Protein AF-A0AAD6K5N3-F1 (afdb_monomer_lite)

Sequence (179 aa):
MANSNFLLRSISDHSATITMLTKAEIKPRPPFKFLNLWAEKEDFLPMVHATWMEEADGPILQLTTKLRRIKKKLKEFHLLHSSHITRRVEEARKEWGKCQIDLDANPTNAGLGMQERKLAHQYNQLLSDEESYFRQKSRIQWYHHHSAPPARQNGSRLFSKPPKQAPQQQQAKSTPLSS

pLDDT: mean 77.97, std 18.22, range [34.44, 96.31]

Foldseek 3Di:
DKDKDWADDDPDPDTDIDIDDPDPPPPPDDPDDDAPLLVVDPVNVVVLVVLLPDDDPDPVCSVVVSVVSSSVVVVVVCVPPPPPLVVVLVVLVVVLVVLVVVCVVPVPDPVSVVVNVVSVVVSVVSVVSVCSRVCVVVVDDDPPPDDDDDDDPDDDPDDDDPDDDDDDDDDDDDDDDDD

Structure (mmCIF, N/CA/C/O backbone):
data_AF-A0AAD6K5N3-F1
#
_entry.id   AF-A0AAD6K5N3-F1
#
loop_
_atom_site.group_PDB
_atom_site.id
_atom_site.type_symbol
_atom_site.label_atom_id
_atom_site.label_alt_id
_atom_site.label_comp_id
_atom_site.label_asym_id
_atom_site.label_entity_id
_atom_site.label_seq_id
_atom_site.pdbx_PDB_ins_code
_atom_site.Cartn_x
_atom_site.Cartn_y
_atom_site.Cartn_z
_atom_site.occupancy
_atom_site.B_iso_or_equiv
_atom_site.auth_seq_id
_atom_site.auth_comp_id
_atom_site.auth_asym_id
_atom_site.auth_atom_id
_atom_site.pdbx_PDB_model_num
ATOM 1 N N . MET A 1 1 ? 13.256 -4.875 32.174 1.00 56.97 1 MET A N 1
ATOM 2 C CA . MET A 1 1 ? 13.502 -5.718 33.368 1.00 56.97 1 MET A CA 1
ATOM 3 C C . MET A 1 1 ? 14.024 -4.810 34.477 1.00 56.97 1 MET A C 1
ATOM 5 O O . MET A 1 1 ? 14.672 -3.817 34.166 1.00 56.97 1 MET A O 1
ATOM 9 N N . ALA A 1 2 ? 13.708 -5.063 35.744 1.00 68.62 2 ALA A N 1
ATOM 10 C CA . ALA A 1 2 ? 14.230 -4.246 36.842 1.00 68.62 2 ALA A CA 1
ATOM 11 C C . ALA A 1 2 ? 15.436 -4.958 37.463 1.00 68.62 2 ALA A C 1
ATOM 13 O O . ALA A 1 2 ? 15.335 -6.128 37.821 1.00 68.62 2 ALA A O 1
ATOM 14 N N . ASN A 1 3 ? 16.568 -4.264 37.540 1.00 76.88 3 ASN A N 1
ATOM 15 C CA . ASN A 1 3 ? 17.745 -4.690 38.291 1.00 76.88 3 ASN A CA 1
ATOM 16 C C . ASN A 1 3 ? 17.879 -3.739 39.483 1.00 76.88 3 ASN A C 1
ATOM 18 O O . ASN A 1 3 ? 17.746 -2.525 39.313 1.00 76.88 3 ASN A O 1
ATOM 22 N N . SER A 1 4 ? 18.155 -4.285 40.662 1.00 79.19 4 SER A N 1
ATOM 23 C CA . SER A 1 4 ? 18.457 -3.495 41.851 1.00 79.19 4 SER A CA 1
ATOM 24 C C . SER A 1 4 ? 19.823 -3.901 42.382 1.00 79.19 4 SER A C 1
ATOM 26 O O . SER A 1 4 ? 20.053 -5.079 42.650 1.00 79.19 4 SER A O 1
ATOM 28 N N . ASN A 1 5 ? 20.711 -2.921 42.541 1.00 80.75 5 ASN A N 1
ATOM 29 C CA . ASN A 1 5 ? 22.026 -3.109 43.143 1.00 80.75 5 ASN A CA 1
ATOM 30 C C . ASN A 1 5 ? 22.075 -2.367 44.480 1.00 80.75 5 ASN A C 1
ATOM 32 O O . ASN A 1 5 ? 21.709 -1.191 44.571 1.00 80.75 5 ASN A O 1
ATOM 36 N N . PHE A 1 6 ? 22.545 -3.059 45.511 1.00 83.88 6 PHE A N 1
ATOM 37 C CA . PHE A 1 6 ? 22.749 -2.497 46.840 1.00 83.88 6 PHE A CA 1
ATOM 38 C C . PHE A 1 6 ? 24.183 -1.985 46.943 1.00 83.88 6 PHE A C 1
ATOM 40 O O . PHE A 1 6 ? 25.130 -2.716 46.648 1.00 83.88 6 PHE A O 1
ATOM 47 N N . LEU A 1 7 ? 24.343 -0.721 47.326 1.00 80.56 7 LEU A N 1
ATOM 48 C CA . LEU A 1 7 ? 25.658 -0.117 47.510 1.00 80.56 7 LEU A CA 1
ATOM 49 C C . LEU A 1 7 ? 26.259 -0.529 48.857 1.00 80.56 7 LEU A C 1
ATOM 51 O O . LEU A 1 7 ? 25.535 -0.844 49.806 1.00 80.56 7 LEU A O 1
ATOM 55 N N . LEU A 1 8 ? 27.592 -0.503 48.949 1.00 76.06 8 LEU A N 1
ATOM 56 C CA . LEU A 1 8 ? 28.289 -0.760 50.207 1.00 76.06 8 LEU A CA 1
ATOM 57 C C . LEU A 1 8 ? 27.845 0.254 51.270 1.00 76.06 8 LEU A C 1
ATOM 59 O O . LEU A 1 8 ? 27.736 1.452 51.004 1.00 76.06 8 LEU A O 1
ATOM 63 N N . ARG A 1 9 ? 27.597 -0.245 52.484 1.00 67.88 9 ARG A N 1
ATOM 64 C CA . ARG A 1 9 ? 27.298 0.598 53.644 1.00 67.88 9 ARG A CA 1
ATOM 65 C C . ARG A 1 9 ? 28.489 1.498 53.960 1.00 67.88 9 ARG A C 1
ATOM 67 O O . ARG A 1 9 ? 29.634 1.056 53.935 1.00 67.88 9 ARG A O 1
ATOM 74 N N . SER A 1 10 ? 28.183 2.751 54.268 1.00 69.12 10 SER A N 1
ATOM 75 C CA . SER A 1 10 ? 29.126 3.724 54.818 1.00 69.12 10 SER A CA 1
ATOM 76 C C . SER A 1 10 ? 28.693 4.047 56.257 1.00 69.12 10 SER A C 1
ATOM 78 O O . SER A 1 10 ? 28.175 3.175 56.942 1.00 69.12 10 SER A O 1
ATOM 80 N N . ILE A 1 11 ? 28.849 5.283 56.720 1.00 71.00 11 ILE A N 1
ATOM 81 C CA . ILE A 1 11 ? 28.522 5.774 58.076 1.00 71.00 11 ILE A CA 1
ATOM 82 C C . ILE A 1 11 ? 27.038 5.681 58.507 1.00 71.00 11 ILE A C 1
ATOM 84 O O . ILE A 1 11 ? 26.681 6.174 59.571 1.00 71.00 11 ILE A O 1
ATOM 88 N N . SER A 1 12 ? 26.161 5.084 57.699 1.00 71.56 12 SER A N 1
ATOM 89 C CA . SER A 1 12 ? 24.747 4.865 58.015 1.00 71.56 12 SER A CA 1
ATOM 90 C C . SER A 1 12 ? 24.437 3.372 57.966 1.00 71.56 12 SER A C 1
ATOM 92 O O . SER A 1 12 ? 24.859 2.677 57.039 1.00 71.56 12 SER A O 1
ATOM 94 N N . ASP A 1 13 ? 23.636 2.890 58.917 1.00 71.12 13 ASP A N 1
ATOM 95 C CA . ASP A 1 13 ? 23.225 1.481 59.014 1.00 71.12 13 ASP A CA 1
ATOM 96 C C . ASP A 1 13 ? 22.313 1.018 57.857 1.00 71.12 13 ASP A C 1
ATOM 98 O O . ASP A 1 13 ? 21.974 -0.166 57.737 1.00 71.12 13 ASP A O 1
ATOM 102 N N . HIS A 1 14 ? 21.962 1.924 56.939 1.00 76.06 14 HIS A N 1
ATOM 103 C CA . HIS A 1 14 ? 21.156 1.645 55.757 1.00 76.06 14 HIS A CA 1
ATOM 104 C C . HIS A 1 14 ? 22.003 1.654 54.470 1.00 76.06 14 HIS A C 1
ATOM 106 O O . HIS A 1 14 ? 22.652 2.642 54.133 1.00 76.06 14 HIS A O 1
ATOM 112 N N . SER A 1 15 ? 21.978 0.552 53.707 1.00 74.50 15 SER A N 1
ATOM 113 C CA . SER A 1 15 ? 22.566 0.486 52.360 1.00 74.50 15 SER A CA 1
ATOM 114 C C . SER A 1 15 ? 21.640 1.154 51.343 1.00 74.50 15 SER A C 1
ATOM 116 O O . SER A 1 15 ? 20.510 0.697 51.139 1.00 74.50 15 SER A O 1
ATOM 118 N N . ALA A 1 16 ? 22.116 2.196 50.663 1.00 78.62 16 ALA A N 1
ATOM 119 C CA . ALA A 1 16 ? 21.385 2.793 49.551 1.00 78.62 16 ALA A CA 1
ATOM 120 C C . ALA A 1 16 ? 21.182 1.761 48.426 1.00 78.62 16 ALA A C 1
ATOM 122 O O . ALA A 1 16 ? 22.100 1.017 48.072 1.00 78.62 16 ALA A O 1
ATOM 123 N N . THR A 1 17 ? 19.975 1.717 47.860 1.00 84.00 17 THR A N 1
ATOM 124 C CA . THR A 1 17 ? 19.627 0.797 46.768 1.00 84.00 17 THR A CA 1
ATOM 125 C C . THR A 1 17 ? 19.410 1.589 45.490 1.00 84.00 17 THR A C 1
ATOM 127 O O . THR A 1 17 ? 18.539 2.458 45.445 1.00 84.00 17 THR A O 1
ATOM 130 N N . ILE A 1 18 ? 20.165 1.274 44.439 1.00 82.50 18 ILE A N 1
ATOM 131 C CA . ILE A 1 18 ? 19.946 1.844 43.109 1.00 82.50 18 ILE A CA 1
ATOM 132 C C . ILE A 1 18 ? 19.136 0.840 42.302 1.00 82.50 18 ILE A C 1
ATOM 134 O O . ILE A 1 18 ? 19.588 -0.274 42.043 1.00 82.50 18 ILE A O 1
ATOM 138 N N . THR A 1 19 ? 17.939 1.249 41.889 1.00 79.56 19 THR A N 1
ATOM 139 C CA . THR A 1 19 ? 17.084 0.440 41.017 1.00 79.56 19 THR A CA 1
ATOM 140 C C . THR A 1 19 ? 17.137 0.986 39.598 1.00 79.56 19 THR A C 1
ATOM 142 O O . THR A 1 19 ? 16.670 2.090 39.325 1.00 79.56 19 THR A O 1
ATOM 145 N N . MET A 1 20 ? 17.700 0.195 38.687 1.00 76.62 20 MET A N 1
ATOM 146 C CA . MET A 1 20 ? 17.765 0.488 37.261 1.00 76.62 20 MET A CA 1
ATOM 147 C C . MET A 1 20 ? 16.545 -0.119 36.573 1.00 76.62 20 MET A C 1
ATOM 149 O O . MET A 1 20 ? 16.433 -1.336 36.383 1.00 76.62 20 MET A O 1
ATOM 153 N N . LEU A 1 21 ? 15.613 0.747 36.184 1.00 77.12 21 LEU A N 1
ATOM 154 C CA . LEU A 1 21 ? 14.425 0.348 35.446 1.00 77.12 21 LEU A CA 1
ATOM 155 C C . LEU A 1 21 ? 14.716 0.396 33.943 1.00 77.12 21 LEU A C 1
ATOM 157 O O . LEU A 1 21 ? 14.560 1.434 33.301 1.00 77.12 21 LEU A O 1
ATOM 161 N N . THR A 1 22 ? 15.098 -0.740 33.351 1.00 72.94 22 THR A N 1
ATOM 162 C CA . THR A 1 22 ? 15.097 -0.845 31.884 1.00 72.94 22 THR A CA 1
ATOM 163 C C . THR A 1 22 ? 13.651 -0.978 31.421 1.00 72.94 22 THR A C 1
ATOM 165 O O . THR A 1 22 ? 13.032 -2.051 31.489 1.00 72.94 22 THR A O 1
ATOM 168 N N . LYS A 1 23 ? 13.074 0.145 30.985 1.00 69.50 23 LYS A N 1
ATOM 169 C CA . LYS A 1 23 ? 11.805 0.143 30.264 1.00 69.50 23 LYS A CA 1
ATOM 170 C C . LYS A 1 23 ? 12.074 -0.555 28.938 1.00 69.50 23 LYS A C 1
ATOM 172 O O . LYS A 1 23 ? 12.742 -0.001 28.075 1.00 69.50 23 LYS A O 1
ATOM 177 N N . ALA A 1 24 ? 11.579 -1.782 28.784 1.00 68.06 24 ALA A N 1
ATOM 178 C CA . ALA A 1 24 ? 11.465 -2.348 27.452 1.00 68.06 24 ALA A CA 1
ATOM 179 C C . ALA A 1 24 ? 10.648 -1.339 26.639 1.00 68.06 24 ALA A C 1
ATOM 181 O O . ALA A 1 24 ? 9.522 -1.013 27.028 1.00 68.06 24 ALA A O 1
ATOM 182 N N . GLU A 1 25 ? 11.224 -0.788 25.572 1.00 67.12 25 GLU A N 1
ATOM 183 C CA . GLU A 1 25 ? 10.490 0.043 24.625 1.00 67.12 25 GLU A CA 1
ATOM 184 C C . GLU A 1 25 ? 9.494 -0.847 23.881 1.00 67.12 25 GLU A C 1
ATOM 186 O O . GLU A 1 25 ? 9.668 -1.209 22.719 1.00 67.12 25 GLU A O 1
ATOM 191 N N . ILE A 1 26 ? 8.418 -1.233 24.562 1.00 70.31 26 ILE A N 1
ATOM 192 C CA . ILE A 1 26 ? 7.246 -1.787 23.911 1.00 70.31 26 ILE A CA 1
ATOM 193 C C . ILE A 1 26 ? 6.618 -0.599 23.193 1.00 70.31 26 ILE A C 1
ATOM 195 O O . ILE A 1 26 ? 5.801 0.132 23.756 1.00 70.31 26 ILE A O 1
ATOM 199 N N . LYS A 1 27 ? 7.063 -0.356 21.957 1.00 74.44 27 LYS A N 1
ATOM 200 C CA . LYS A 1 27 ? 6.437 0.635 21.088 1.00 74.44 27 LYS A CA 1
ATOM 201 C C . LYS A 1 27 ? 4.976 0.211 20.924 1.00 74.44 27 LYS A C 1
ATOM 203 O O . LYS A 1 27 ? 4.725 -0.898 20.438 1.00 74.44 27 LYS A O 1
ATOM 208 N N . PRO A 1 28 ? 4.004 1.031 21.364 1.00 75.88 28 PRO A N 1
ATOM 209 C CA . PRO A 1 28 ? 2.606 0.676 21.215 1.00 75.88 28 PRO A CA 1
ATOM 210 C C . PRO A 1 28 ? 2.315 0.485 19.728 1.00 75.88 28 PRO A C 1
ATOM 212 O O . PRO A 1 28 ? 2.757 1.274 18.889 1.00 75.88 28 PRO A O 1
ATOM 215 N N . ARG A 1 29 ? 1.583 -0.582 19.389 1.00 77.31 29 ARG A N 1
ATOM 216 C CA . ARG A 1 29 ? 1.151 -0.788 18.004 1.00 77.31 29 ARG A CA 1
ATOM 217 C C . ARG A 1 29 ? 0.315 0.424 17.591 1.00 77.31 29 ARG A C 1
ATOM 219 O O . ARG A 1 29 ? -0.608 0.778 18.330 1.00 77.31 29 ARG A O 1
ATOM 226 N N . PRO A 1 30 ? 0.609 1.056 16.444 1.00 77.75 30 PRO A N 1
ATOM 227 C CA . PRO A 1 30 ? -0.133 2.229 16.026 1.00 77.75 30 PRO A CA 1
ATOM 228 C C . PRO A 1 30 ? -1.618 1.877 15.873 1.00 77.75 30 PRO A C 1
ATOM 230 O O . PRO A 1 30 ? -1.957 0.751 15.476 1.00 77.75 30 PRO A O 1
ATOM 233 N N . PRO A 1 31 ? -2.522 2.820 16.189 1.00 82.31 31 PRO A N 1
ATOM 234 C CA . PRO A 1 31 ? -3.937 2.618 15.942 1.00 82.31 31 PRO A CA 1
ATOM 235 C C . PRO A 1 31 ? -4.166 2.372 14.450 1.00 82.31 31 PRO A C 1
ATOM 237 O O . PRO A 1 31 ? -3.419 2.836 13.588 1.00 82.31 31 PRO A O 1
ATOM 240 N N . PHE A 1 32 ? -5.219 1.621 14.140 1.00 84.00 32 PHE A N 1
ATOM 241 C CA . PHE A 1 32 ? -5.607 1.402 12.753 1.00 84.00 32 PHE A CA 1
ATOM 242 C C . PHE A 1 32 ? -5.999 2.730 12.110 1.00 84.00 32 PHE A C 1
ATOM 244 O O . PHE A 1 32 ? -6.814 3.467 12.665 1.00 84.00 32 PHE A O 1
ATOM 251 N N . LYS A 1 33 ? -5.426 3.005 10.940 1.00 85.31 33 LYS A N 1
ATOM 252 C CA . LYS A 1 33 ? -5.720 4.185 10.137 1.00 85.31 33 LYS A CA 1
ATOM 253 C C . LYS A 1 33 ? -6.242 3.714 8.788 1.00 85.31 33 LYS A C 1
ATOM 255 O O . LYS A 1 33 ? -5.596 2.908 8.126 1.00 85.31 33 LYS A O 1
ATOM 260 N N . PHE A 1 34 ? -7.423 4.198 8.428 1.00 88.31 34 PHE A N 1
ATOM 261 C CA . PHE A 1 34 ? -8.008 3.962 7.118 1.00 88.31 34 PHE A CA 1
ATOM 262 C C . PHE A 1 34 ? -7.162 4.648 6.043 1.00 88.31 34 PHE A C 1
ATOM 264 O O . PHE A 1 34 ? -6.755 5.789 6.267 1.00 88.31 34 PHE A O 1
ATOM 271 N N . LEU A 1 35 ? -6.903 3.983 4.916 1.00 88.19 35 LEU A N 1
ATOM 272 C CA . LEU A 1 35 ? -6.234 4.593 3.769 1.00 88.19 35 LEU A CA 1
ATOM 273 C C . LEU A 1 35 ? -7.255 4.933 2.686 1.00 88.19 35 LEU A C 1
ATOM 275 O O . LEU A 1 35 ? -8.015 4.061 2.274 1.00 88.19 35 LEU A O 1
ATOM 279 N N . ASN A 1 36 ? -7.254 6.180 2.214 1.00 88.88 36 ASN A N 1
ATOM 280 C CA . ASN A 1 36 ? -8.227 6.636 1.214 1.00 88.88 36 ASN A CA 1
ATOM 281 C C . ASN A 1 36 ? -8.081 5.887 -0.115 1.00 88.88 36 ASN A C 1
ATOM 283 O O . ASN A 1 36 ? -9.087 5.534 -0.714 1.00 88.88 36 ASN A O 1
ATOM 287 N N . LEU A 1 37 ? -6.847 5.533 -0.481 1.00 87.69 37 LEU A N 1
ATOM 288 C CA . LEU A 1 37 ? -6.538 4.723 -1.663 1.00 87.69 37 LEU A CA 1
ATOM 289 C C . LEU A 1 37 ? -7.288 3.380 -1.697 1.00 87.69 37 LEU A C 1
ATOM 291 O O . LEU A 1 37 ? -7.461 2.800 -2.760 1.00 87.69 37 LEU A O 1
ATOM 295 N N . TRP A 1 38 ? -7.727 2.846 -0.547 1.00 89.19 38 TRP A N 1
ATOM 296 C CA . TRP A 1 38 ? -8.536 1.626 -0.543 1.00 89.19 38 TRP A CA 1
ATOM 297 C C . TRP A 1 38 ? -9.919 1.873 -1.124 1.00 89.19 38 TRP A C 1
ATOM 299 O O . TRP A 1 38 ? -10.407 1.022 -1.849 1.00 89.19 38 TRP A O 1
ATOM 309 N N . ALA A 1 39 ? -10.530 3.023 -0.835 1.00 88.56 39 ALA A N 1
ATOM 310 C CA . ALA A 1 39 ? -11.866 3.354 -1.322 1.00 88.56 39 ALA A CA 1
ATOM 311 C C . ALA A 1 39 ? -11.919 3.567 -2.842 1.00 88.56 39 ALA A C 1
ATOM 313 O O . ALA A 1 39 ? -12.993 3.483 -3.424 1.00 88.56 39 ALA A O 1
ATOM 314 N N . GLU A 1 40 ? -10.774 3.834 -3.469 1.00 86.56 40 GLU A N 1
ATOM 315 C CA . GLU A 1 40 ? -10.644 4.017 -4.917 1.00 86.56 40 GLU A CA 1
ATOM 316 C C . GLU A 1 40 ? -10.571 2.684 -5.677 1.00 86.56 40 GLU A C 1
ATOM 318 O O . GLU A 1 40 ? -10.722 2.663 -6.895 1.00 86.56 40 GLU A O 1
ATOM 323 N N . LYS A 1 41 ? -10.347 1.558 -4.984 1.00 86.38 41 LYS A N 1
ATOM 324 C CA . LYS A 1 41 ? -10.302 0.234 -5.616 1.00 86.38 41 LYS A CA 1
ATOM 325 C C . LYS A 1 41 ? -11.713 -0.328 -5.780 1.00 86.38 41 LYS A C 1
ATOM 327 O O . LYS A 1 41 ? -12.508 -0.309 -4.842 1.00 86.38 41 LYS A O 1
ATOM 332 N N . GLU A 1 42 ? -11.983 -0.911 -6.942 1.00 88.31 42 GLU A N 1
ATOM 333 C CA . GLU A 1 42 ? -13.295 -1.473 -7.295 1.00 88.31 42 GLU A CA 1
ATOM 334 C C . GLU A 1 42 ? -13.759 -2.557 -6.304 1.00 88.31 42 GLU A C 1
ATOM 336 O O . GLU A 1 42 ? -14.920 -2.582 -5.899 1.00 88.31 42 GLU A O 1
ATOM 341 N N . ASP A 1 43 ? -12.829 -3.379 -5.810 1.00 88.62 43 ASP A N 1
ATOM 342 C CA . ASP A 1 43 ? -13.112 -4.482 -4.881 1.00 88.62 43 ASP A CA 1
ATOM 343 C C . ASP A 1 43 ? -13.457 -4.037 -3.451 1.00 88.62 43 ASP A C 1
ATOM 345 O O . ASP A 1 43 ? -13.922 -4.838 -2.631 1.00 88.62 43 ASP A O 1
ATOM 349 N N . PHE A 1 44 ? -13.234 -2.765 -3.110 1.00 90.94 44 PHE A N 1
ATOM 350 C CA . PHE A 1 44 ? -13.388 -2.280 -1.742 1.00 90.94 44 PHE A CA 1
ATOM 351 C C . PHE A 1 44 ? -14.836 -2.324 -1.257 1.00 90.94 44 PHE A C 1
ATOM 353 O O . PHE A 1 44 ? -15.120 -2.900 -0.202 1.00 90.94 44 PHE A O 1
ATOM 360 N N . LEU A 1 45 ? -15.753 -1.718 -2.014 1.00 93.38 45 LEU A N 1
ATOM 361 C CA . LEU A 1 45 ? -17.166 -1.649 -1.639 1.00 93.38 45 LEU A CA 1
ATOM 362 C C . LEU A 1 45 ? -17.813 -3.041 -1.571 1.00 93.38 45 LEU A C 1
ATOM 364 O O . LEU A 1 45 ? -18.432 -3.329 -0.541 1.00 93.38 45 LEU A O 1
ATOM 368 N N . PRO A 1 46 ? -17.639 -3.930 -2.572 1.00 94.56 46 PRO A N 1
ATOM 369 C CA . PRO A 1 46 ? -18.136 -5.302 -2.498 1.00 94.56 46 PRO A CA 1
ATOM 370 C C . PRO A 1 46 ? -17.632 -6.053 -1.262 1.00 94.56 46 PRO A C 1
ATOM 372 O O . PRO A 1 46 ? -18.421 -6.685 -0.557 1.00 94.56 46 PRO A O 1
ATOM 375 N N . MET A 1 47 ? -16.339 -5.940 -0.942 1.00 94.19 47 MET A N 1
ATOM 376 C CA . MET A 1 47 ? -15.740 -6.607 0.216 1.00 94.19 47 MET A CA 1
ATOM 377 C C . MET A 1 47 ? -16.312 -6.093 1.544 1.00 94.19 47 MET A C 1
ATOM 379 O O . MET A 1 47 ? -16.651 -6.888 2.431 1.00 94.19 47 MET A O 1
ATOM 383 N N . VAL A 1 48 ? -16.453 -4.772 1.690 1.00 93.94 48 VAL A N 1
ATOM 384 C CA . VAL A 1 48 ? -17.028 -4.162 2.898 1.00 93.94 48 VAL A CA 1
ATOM 385 C C . VAL A 1 48 ? -18.494 -4.554 3.043 1.00 93.94 48 VAL A C 1
ATOM 387 O O . VAL A 1 48 ? -18.905 -4.932 4.139 1.00 93.94 48 VAL A O 1
ATOM 390 N N . HIS A 1 49 ? -19.260 -4.517 1.952 1.00 94.69 49 HIS A N 1
ATOM 391 C CA . HIS A 1 49 ? -20.666 -4.907 1.939 1.00 94.69 49 HIS A CA 1
ATOM 392 C C . HIS A 1 49 ? -20.846 -6.372 2.348 1.00 94.69 49 HIS A C 1
ATOM 394 O O . HIS A 1 49 ? -21.604 -6.656 3.274 1.00 94.69 49 HIS A O 1
ATOM 400 N N . ALA A 1 50 ? -20.097 -7.291 1.731 1.00 94.44 50 ALA A N 1
ATOM 401 C CA . ALA A 1 50 ? -20.144 -8.712 2.068 1.00 94.44 50 ALA A CA 1
ATOM 402 C C . ALA A 1 50 ? -19.846 -8.950 3.557 1.00 94.44 50 ALA A C 1
ATOM 404 O O . ALA A 1 50 ? -20.618 -9.608 4.248 1.00 94.44 50 ALA A O 1
ATOM 405 N N . THR A 1 51 ? -18.787 -8.322 4.078 1.00 92.94 51 THR A N 1
ATOM 406 C CA . THR A 1 51 ? -18.403 -8.443 5.495 1.00 92.94 51 THR A CA 1
ATOM 407 C C . THR A 1 51 ? -19.438 -7.810 6.436 1.00 92.94 51 THR A C 1
ATOM 409 O O . THR A 1 51 ? -19.613 -8.251 7.572 1.00 92.94 51 THR A O 1
ATOM 412 N N . TRP A 1 52 ? -20.123 -6.751 5.996 1.00 94.06 52 TRP A N 1
ATOM 413 C CA . TRP A 1 52 ? -21.153 -6.071 6.784 1.00 94.06 52 TRP A CA 1
ATOM 414 C C . TRP A 1 52 ? -22.451 -6.873 6.881 1.00 94.06 52 TRP A C 1
ATOM 416 O O . TRP A 1 52 ? -23.147 -6.775 7.897 1.00 94.06 52 TRP A O 1
ATOM 426 N N . MET A 1 53 ? -22.780 -7.649 5.848 1.00 93.88 53 MET A N 1
ATOM 427 C CA . MET A 1 53 ? -23.991 -8.473 5.810 1.00 93.88 53 MET A CA 1
ATOM 428 C C . MET A 1 53 ? -23.878 -9.754 6.633 1.00 93.88 53 MET A C 1
ATOM 430 O O . MET A 1 53 ? -24.901 -10.333 6.979 1.00 93.88 53 MET A O 1
ATOM 434 N N . GLU A 1 54 ? -22.671 -10.158 7.024 1.00 91.44 54 GLU A N 1
ATOM 435 C CA . GLU A 1 54 ? -22.499 -11.286 7.932 1.00 91.44 54 GLU A CA 1
ATOM 436 C C . GLU A 1 54 ? -23.225 -11.061 9.270 1.00 91.44 54 GLU A C 1
ATOM 438 O O . GLU A 1 54 ? -23.151 -9.989 9.892 1.00 91.44 54 GLU A O 1
ATOM 443 N N . GLU A 1 55 ? -23.880 -12.112 9.758 1.00 88.75 55 GLU A N 1
ATOM 444 C CA . GLU A 1 55 ? -24.556 -12.085 11.048 1.00 88.75 55 GLU A CA 1
ATOM 445 C C . GLU A 1 55 ? -23.551 -11.919 12.194 1.00 88.75 55 GLU A C 1
ATOM 447 O O . GLU A 1 55 ? -22.423 -12.436 12.182 1.00 88.75 55 GLU A O 1
ATOM 452 N N . ALA A 1 56 ? -23.950 -11.142 13.197 1.00 86.88 56 ALA A N 1
ATOM 453 C CA . ALA A 1 56 ? -23.157 -10.881 14.384 1.00 86.88 56 ALA A CA 1
ATOM 454 C C . ALA A 1 56 ? -24.025 -11.086 15.620 1.00 86.88 56 ALA A C 1
ATOM 456 O O . ALA A 1 56 ? -25.169 -10.641 15.658 1.00 86.88 56 ALA A O 1
ATOM 457 N N . ASP A 1 57 ? -23.446 -11.756 16.610 1.00 85.12 57 ASP A N 1
ATOM 458 C CA . ASP A 1 57 ? -24.157 -12.183 17.803 1.00 85.12 57 ASP A CA 1
ATOM 459 C C . ASP A 1 57 ? -24.448 -11.006 18.746 1.00 85.12 57 ASP A C 1
ATOM 461 O O . ASP A 1 57 ? -23.573 -10.173 19.020 1.00 85.12 57 ASP A O 1
ATOM 465 N N . GLY A 1 58 ? -25.689 -10.955 19.229 1.00 82.06 58 GLY A N 1
ATOM 466 C CA . GLY A 1 58 ? -26.198 -9.968 20.177 1.00 82.06 58 GLY A CA 1
ATOM 467 C C . GLY A 1 58 ? -26.425 -8.547 19.611 1.00 82.06 58 GLY A C 1
ATOM 468 O O . GLY A 1 58 ? -25.521 -7.948 19.022 1.00 82.06 58 GLY A O 1
ATOM 469 N N . PRO A 1 59 ? -27.584 -7.910 19.884 1.00 80.50 59 PRO A N 1
ATOM 470 C CA . PRO A 1 59 ? -27.919 -6.576 19.362 1.00 80.50 59 PRO A CA 1
ATOM 471 C C . PRO A 1 59 ? -26.983 -5.462 19.866 1.00 80.50 59 PRO A C 1
ATOM 473 O O . PRO A 1 59 ? -26.733 -4.487 19.163 1.00 80.50 59 PRO A O 1
ATOM 476 N N . ILE A 1 60 ? -26.409 -5.617 21.063 1.00 85.62 60 ILE A N 1
ATOM 477 C CA . ILE A 1 60 ? -25.499 -4.627 21.665 1.00 85.62 60 ILE A CA 1
ATOM 478 C C . ILE A 1 60 ? -24.089 -4.718 21.057 1.00 85.62 60 ILE A C 1
ATOM 480 O O . ILE A 1 60 ? -23.400 -3.707 20.905 1.00 85.62 60 ILE A O 1
ATOM 484 N N . LEU A 1 61 ? -23.640 -5.923 20.691 1.00 87.75 61 LEU A N 1
ATOM 485 C CA . LEU A 1 61 ? -22.286 -6.156 20.179 1.00 87.75 61 LEU A CA 1
ATOM 486 C C . LEU A 1 61 ? -22.210 -6.138 18.652 1.00 87.75 61 LEU A C 1
ATOM 488 O O . LEU A 1 61 ? -21.103 -5.994 18.122 1.00 87.75 61 LEU A O 1
ATOM 492 N N . GLN A 1 62 ? -23.350 -6.211 17.960 1.00 88.56 62 GLN A N 1
ATOM 493 C CA . GLN A 1 62 ? -23.459 -6.325 16.507 1.00 88.56 62 GLN A CA 1
ATOM 494 C C . GLN A 1 62 ? -22.548 -5.337 15.763 1.00 88.56 62 GLN A C 1
ATOM 496 O O . GLN A 1 62 ? -21.702 -5.745 14.964 1.00 88.56 62 GLN A O 1
ATOM 501 N N . LEU A 1 63 ? -22.639 -4.042 16.087 1.00 90.06 63 LEU A N 1
ATOM 502 C CA . LEU A 1 63 ? -21.823 -2.997 15.463 1.00 90.06 63 LEU A CA 1
ATOM 503 C C . LEU A 1 63 ? -20.320 -3.218 15.699 1.00 90.06 63 LEU A C 1
ATOM 505 O O . LEU A 1 63 ? -19.519 -3.175 14.765 1.00 90.06 63 LEU A O 1
ATOM 509 N N . THR A 1 64 ? -19.918 -3.483 16.946 1.00 90.62 64 THR A N 1
ATOM 510 C CA . THR A 1 64 ? -18.497 -3.659 17.295 1.00 90.62 64 THR A CA 1
ATOM 511 C C . THR A 1 64 ? -17.894 -4.904 16.650 1.00 90.62 64 THR A C 1
ATOM 513 O O . THR A 1 64 ? -16.710 -4.916 16.306 1.00 90.62 64 THR A O 1
ATOM 516 N N . THR A 1 65 ? -18.691 -5.960 16.491 1.00 91.56 65 THR A N 1
ATOM 517 C CA . THR A 1 65 ? -18.284 -7.213 15.857 1.00 91.56 65 THR A CA 1
ATOM 518 C C . THR A 1 65 ? -18.105 -7.006 14.358 1.00 91.56 65 THR A C 1
ATOM 520 O O . THR A 1 65 ? -17.032 -7.318 13.837 1.00 91.56 65 THR A O 1
ATOM 523 N N . LYS A 1 66 ? -19.071 -6.371 13.684 1.00 93.25 66 LYS A N 1
ATOM 524 C CA . LYS A 1 66 ? -18.976 -6.038 12.252 1.00 93.25 66 LYS A CA 1
ATOM 525 C C . LYS A 1 66 ? -17.776 -5.139 11.946 1.00 93.25 66 LYS A C 1
ATOM 527 O O . LYS A 1 66 ? -16.970 -5.457 11.073 1.00 93.25 66 LYS A O 1
ATOM 532 N N . LEU A 1 67 ? -17.566 -4.079 12.732 1.00 92.38 67 LEU A N 1
ATOM 533 C CA . LEU A 1 67 ? -16.401 -3.197 12.576 1.00 92.38 67 LEU A CA 1
ATOM 534 C C . LEU A 1 67 ? -15.069 -3.924 12.822 1.00 92.38 67 LEU A C 1
ATOM 536 O O . LEU A 1 67 ? -14.086 -3.659 12.128 1.00 92.38 67 LEU A O 1
ATOM 540 N N . ARG A 1 68 ? -15.011 -4.861 13.781 1.00 91.69 68 ARG A N 1
ATOM 541 C CA . ARG A 1 68 ? -13.817 -5.697 14.004 1.00 91.69 68 ARG A CA 1
ATOM 542 C C . ARG A 1 68 ? -13.521 -6.603 12.809 1.00 91.69 68 ARG A C 1
ATOM 544 O O . ARG A 1 68 ? -12.351 -6.721 12.438 1.00 91.69 68 ARG A O 1
ATOM 551 N N . ARG A 1 69 ? -14.547 -7.203 12.200 1.00 93.56 69 ARG A N 1
ATOM 552 C CA . ARG A 1 69 ? -14.397 -8.042 11.000 1.00 93.56 69 ARG A CA 1
ATOM 553 C C . ARG A 1 69 ? -13.929 -7.227 9.801 1.00 93.56 69 ARG A C 1
ATOM 555 O O . ARG A 1 69 ? -12.902 -7.569 9.218 1.00 93.56 69 ARG A O 1
ATOM 562 N N . ILE A 1 70 ? -14.569 -6.089 9.527 1.00 94.12 70 ILE A N 1
ATOM 563 C CA . ILE A 1 70 ? -14.137 -5.165 8.465 1.00 94.12 70 ILE A CA 1
ATOM 564 C C . ILE A 1 70 ? -12.695 -4.724 8.689 1.00 94.12 70 ILE A C 1
ATOM 566 O O . ILE A 1 70 ? -11.875 -4.795 7.783 1.00 94.12 70 ILE A O 1
ATOM 570 N N . LYS A 1 71 ? -12.333 -4.336 9.915 1.00 91.88 71 LYS A N 1
ATOM 571 C CA . LYS A 1 71 ? -10.952 -3.963 10.244 1.00 91.88 71 LYS A CA 1
ATOM 572 C C . LYS A 1 71 ? -9.956 -5.088 9.942 1.00 91.88 71 LYS A C 1
ATOM 574 O O . LYS A 1 71 ? -8.836 -4.795 9.527 1.00 91.88 71 LYS A O 1
ATOM 579 N N . LYS A 1 72 ? -10.319 -6.354 10.175 1.00 91.75 72 LYS A N 1
ATOM 580 C CA . LYS A 1 72 ? -9.473 -7.508 9.831 1.00 91.75 72 LYS A CA 1
ATOM 581 C C . LYS A 1 72 ? -9.332 -7.639 8.313 1.00 91.75 72 LYS A C 1
ATOM 583 O O . LYS A 1 72 ? -8.204 -7.672 7.827 1.00 91.75 72 LYS A O 1
ATOM 588 N N . LYS A 1 73 ? -10.445 -7.598 7.579 1.00 92.44 73 LYS A N 1
ATOM 589 C CA . LYS A 1 73 ? -10.454 -7.651 6.112 1.00 92.44 73 LYS A CA 1
ATOM 590 C C . LYS A 1 73 ? -9.669 -6.508 5.474 1.00 92.44 73 LYS A C 1
ATOM 592 O O . LYS A 1 73 ? -8.885 -6.747 4.570 1.00 92.44 73 LYS A O 1
ATOM 597 N N . LEU A 1 74 ? -9.765 -5.292 6.008 1.00 91.62 74 LEU A N 1
ATOM 598 C CA . LEU A 1 74 ? -8.985 -4.146 5.532 1.00 91.62 74 LEU A CA 1
ATOM 599 C C . LEU A 1 74 ? -7.479 -4.314 5.750 1.00 91.62 74 LEU A C 1
ATOM 601 O O . LEU A 1 74 ? -6.686 -3.838 4.943 1.00 91.62 74 LEU A O 1
ATOM 605 N N . LYS A 1 75 ? -7.056 -5.001 6.816 1.00 88.75 75 LYS A N 1
ATOM 606 C CA . LYS A 1 75 ? -5.634 -5.323 7.011 1.00 88.75 75 LYS A CA 1
ATOM 607 C C . LYS A 1 75 ? -5.133 -6.347 5.996 1.00 88.75 75 LYS A C 1
ATOM 609 O O . LYS A 1 75 ? -4.019 -6.200 5.508 1.00 88.75 75 LYS A O 1
ATOM 614 N N . GLU A 1 76 ? -5.941 -7.357 5.691 1.00 89.31 76 GLU A N 1
ATOM 615 C CA . GLU A 1 76 ? -5.639 -8.341 4.643 1.00 89.31 76 GLU A CA 1
ATOM 616 C C . GLU A 1 76 ? -5.592 -7.653 3.270 1.00 89.31 76 GLU A C 1
ATOM 618 O O . GLU A 1 76 ? -4.617 -7.792 2.536 1.00 89.31 76 GLU A O 1
ATOM 623 N N . PHE A 1 77 ? -6.579 -6.802 2.982 1.00 88.44 77 PHE A N 1
ATOM 624 C CA . PHE A 1 77 ? -6.642 -5.992 1.769 1.00 88.44 77 PHE A CA 1
ATOM 625 C C . PHE A 1 77 ? -5.413 -5.090 1.609 1.00 88.44 77 PHE A C 1
ATOM 627 O O . PHE A 1 77 ? -4.839 -5.018 0.524 1.00 88.44 77 PHE A O 1
ATOM 634 N N . HIS A 1 78 ? -4.967 -4.452 2.696 1.00 87.31 78 HIS A N 1
ATOM 635 C CA . HIS A 1 78 ? -3.740 -3.661 2.709 1.00 87.31 78 HIS A CA 1
ATOM 636 C C . HIS A 1 78 ? -2.509 -4.495 2.366 1.00 87.31 78 HIS A C 1
ATOM 638 O O . HIS A 1 78 ? -1.680 -4.043 1.581 1.00 87.31 78 HIS A O 1
ATOM 644 N N . LEU A 1 79 ? -2.387 -5.694 2.946 1.00 84.31 79 LEU A N 1
ATOM 645 C CA . LEU A 1 79 ? -1.244 -6.567 2.703 1.00 84.31 79 LEU A CA 1
ATOM 646 C C . LEU A 1 79 ? -1.138 -6.934 1.219 1.00 84.31 79 LEU A C 1
ATOM 648 O O . LEU A 1 79 ? -0.046 -6.889 0.660 1.00 84.31 79 LEU A O 1
ATOM 652 N N . LEU A 1 80 ? -2.274 -7.222 0.588 1.00 81.94 80 LEU A N 1
ATOM 653 C CA . LEU A 1 80 ? -2.352 -7.596 -0.821 1.00 81.94 80 LEU A CA 1
ATOM 654 C C . LEU A 1 80 ? -2.084 -6.411 -1.759 1.00 81.94 80 LEU A C 1
ATOM 656 O O . LEU A 1 80 ? -1.299 -6.532 -2.695 1.00 81.94 80 LEU A O 1
ATOM 660 N N . HIS A 1 81 ? -2.709 -5.257 -1.509 1.00 75.44 81 HIS A N 1
ATOM 661 C CA . HIS A 1 81 ? -2.768 -4.188 -2.513 1.00 75.44 81 HIS A CA 1
ATOM 662 C C . HIS A 1 81 ? -1.821 -3.023 -2.265 1.00 75.44 81 HIS A C 1
ATOM 664 O O . HIS A 1 81 ? -1.489 -2.314 -3.210 1.00 75.44 81 HIS A O 1
ATOM 670 N N . SER A 1 82 ? -1.406 -2.773 -1.026 1.00 75.62 82 SER A N 1
ATOM 671 C CA . SER A 1 82 ? -0.723 -1.514 -0.679 1.00 75.62 82 SER A CA 1
ATOM 672 C C . SER A 1 82 ? 0.457 -1.701 0.269 1.00 75.62 82 SER A C 1
ATOM 674 O O . SER A 1 82 ? 1.062 -0.715 0.696 1.00 75.62 82 SER A O 1
ATOM 676 N N . SER A 1 83 ? 0.792 -2.941 0.633 1.00 81.44 83 SER A N 1
ATOM 677 C CA . SER A 1 83 ? 2.010 -3.208 1.387 1.00 81.44 83 SER A CA 1
ATOM 678 C C . SER A 1 83 ? 3.227 -2.931 0.512 1.00 81.44 83 SER A C 1
ATOM 680 O O . SER A 1 83 ? 3.217 -3.178 -0.694 1.00 81.44 83 SER A O 1
ATOM 682 N N . HIS A 1 84 ? 4.269 -2.370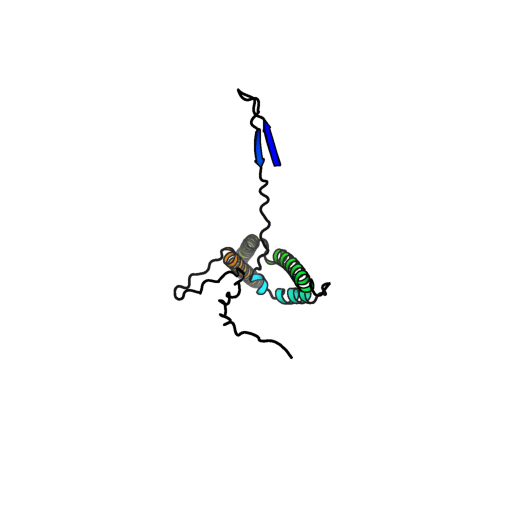 1.130 1.00 87.44 84 HIS A N 1
ATOM 683 C CA . HIS A 1 84 ? 5.538 -2.073 0.465 1.00 87.44 84 HIS A CA 1
ATOM 684 C C . HIS A 1 84 ? 5.387 -1.276 -0.847 1.00 87.44 84 HIS A C 1
ATOM 686 O O . HIS A 1 84 ? 6.107 -1.548 -1.804 1.00 87.44 84 HIS A O 1
ATOM 692 N N . ILE A 1 85 ? 4.472 -0.295 -0.889 1.00 89.88 85 ILE A N 1
ATOM 693 C CA . ILE A 1 85 ? 4.146 0.465 -2.110 1.00 89.88 85 ILE A CA 1
ATOM 694 C C . ILE A 1 85 ? 5.392 1.026 -2.813 1.00 89.88 85 ILE A C 1
ATOM 696 O O . ILE A 1 85 ? 5.552 0.811 -4.006 1.00 89.88 85 ILE A O 1
ATOM 700 N N . THR A 1 86 ? 6.344 1.585 -2.062 1.00 90.88 86 THR A N 1
ATOM 701 C CA . THR A 1 86 ? 7.622 2.089 -2.595 1.00 90.88 86 THR A CA 1
ATOM 702 C C . THR A 1 86 ? 8.449 1.010 -3.284 1.00 90.88 86 THR A C 1
ATOM 704 O O . THR A 1 86 ? 8.951 1.219 -4.383 1.00 90.88 86 THR A O 1
ATOM 707 N N . ARG A 1 87 ? 8.532 -0.192 -2.699 1.00 92.94 87 ARG A N 1
ATOM 708 C CA . ARG A 1 87 ? 9.247 -1.312 -3.326 1.00 92.94 87 ARG A CA 1
ATOM 709 C C . ARG A 1 87 ? 8.572 -1.726 -4.634 1.00 92.94 87 ARG A C 1
ATOM 711 O O . ARG A 1 87 ? 9.252 -1.997 -5.615 1.00 92.94 87 ARG A O 1
ATOM 718 N N . ARG A 1 88 ? 7.237 -1.743 -4.661 1.00 92.75 88 ARG A N 1
ATOM 719 C CA . ARG A 1 88 ? 6.462 -2.083 -5.863 1.00 92.75 88 ARG A CA 1
ATOM 720 C C . ARG A 1 88 ? 6.629 -1.041 -6.969 1.00 92.75 88 ARG A C 1
ATOM 722 O O . ARG A 1 88 ? 6.736 -1.419 -8.129 1.00 92.75 88 ARG A O 1
ATOM 729 N N . VAL A 1 89 ? 6.694 0.244 -6.618 1.00 94.44 89 VAL A N 1
ATOM 730 C CA . VAL A 1 89 ? 7.006 1.335 -7.557 1.00 94.44 89 VAL A CA 1
ATOM 731 C C . VAL A 1 89 ? 8.406 1.151 -8.146 1.00 94.44 89 VAL A C 1
ATOM 733 O O . VAL A 1 89 ? 8.577 1.245 -9.361 1.00 94.44 89 VAL A O 1
ATOM 736 N N . GLU A 1 90 ? 9.408 0.836 -7.320 1.00 95.25 90 GLU A N 1
ATOM 737 C CA . GLU A 1 90 ? 10.771 0.561 -7.793 1.00 95.25 90 GLU A CA 1
ATOM 738 C C . GLU A 1 90 ? 10.843 -0.660 -8.722 1.00 95.25 90 GLU A C 1
ATOM 740 O O . GLU A 1 90 ? 11.532 -0.619 -9.744 1.00 95.25 90 GLU A O 1
ATOM 745 N N . GLU A 1 91 ? 10.148 -1.746 -8.378 1.00 95.06 91 GLU A N 1
ATOM 746 C CA . GLU A 1 91 ? 10.050 -2.959 -9.198 1.00 95.06 91 GLU A CA 1
ATOM 747 C C . GLU A 1 91 ? 9.384 -2.658 -10.551 1.00 95.06 91 GLU A C 1
ATOM 749 O O . GLU A 1 91 ? 9.967 -2.964 -11.593 1.00 95.06 91 GLU A O 1
ATOM 754 N N . ALA A 1 92 ? 8.239 -1.970 -10.545 1.00 94.62 92 ALA A N 1
ATOM 755 C CA . ALA A 1 92 ? 7.526 -1.574 -11.759 1.00 94.62 92 ALA A CA 1
ATOM 756 C C . ALA A 1 92 ? 8.360 -0.635 -12.645 1.00 94.62 92 ALA A C 1
ATOM 758 O O . ALA A 1 92 ? 8.386 -0.800 -13.863 1.00 94.62 92 ALA A O 1
ATOM 759 N N . ARG A 1 93 ? 9.120 0.297 -12.049 1.00 95.88 93 ARG A N 1
ATOM 760 C CA . ARG A 1 93 ? 10.052 1.163 -12.790 1.00 95.88 93 ARG A CA 1
ATOM 761 C C . ARG A 1 93 ? 11.136 0.353 -13.498 1.00 95.88 93 ARG A C 1
ATOM 763 O O . ARG A 1 93 ? 11.472 0.648 -14.642 1.00 95.88 93 ARG A O 1
ATOM 770 N N . LYS A 1 94 ? 11.705 -0.649 -12.819 1.00 96.31 94 LYS A N 1
ATOM 771 C CA . LYS A 1 94 ? 12.733 -1.525 -13.404 1.00 96.31 94 LYS A CA 1
ATOM 772 C C . LYS A 1 94 ? 12.164 -2.366 -14.543 1.00 96.31 94 LYS A C 1
ATOM 774 O O . LYS A 1 94 ? 12.838 -2.528 -15.554 1.00 96.31 94 LYS A O 1
ATOM 779 N N . GLU A 1 95 ? 10.963 -2.911 -14.380 1.00 95.31 95 GLU A N 1
ATOM 780 C CA . GLU A 1 95 ? 10.303 -3.721 -15.409 1.00 95.31 95 GLU A CA 1
ATOM 781 C C . GLU A 1 95 ? 9.943 -2.888 -16.641 1.00 95.31 95 GLU A C 1
ATOM 783 O O . GLU A 1 95 ? 10.272 -3.274 -17.763 1.00 95.31 95 GLU A O 1
ATOM 788 N N . TRP A 1 96 ? 9.364 -1.705 -16.429 1.00 95.31 96 TRP A N 1
ATOM 789 C CA . TRP A 1 96 ? 9.074 -0.764 -17.505 1.00 95.31 96 TRP A CA 1
ATOM 790 C C . TRP A 1 96 ? 10.347 -0.345 -18.250 1.00 95.31 96 TRP A C 1
ATOM 792 O O . TRP A 1 96 ? 10.388 -0.435 -19.474 1.00 95.31 96 TRP A O 1
ATOM 802 N N . GLY A 1 97 ? 11.422 -0.005 -17.529 1.00 94.19 97 GLY A N 1
ATOM 803 C CA . GLY A 1 97 ? 12.703 0.363 -18.139 1.00 94.19 97 GLY A CA 1
ATOM 804 C C . GLY A 1 97 ? 13.344 -0.761 -18.961 1.00 94.19 97 GLY A C 1
ATOM 805 O O . GLY A 1 97 ? 13.918 -0.494 -20.012 1.00 94.19 97 GLY A O 1
ATOM 806 N N . LYS A 1 98 ? 13.213 -2.026 -18.540 1.00 94.12 98 LYS A N 1
ATOM 807 C CA . LYS A 1 98 ? 13.651 -3.174 -19.357 1.00 94.12 98 LYS A CA 1
ATOM 808 C C . LYS A 1 98 ? 12.857 -3.268 -20.656 1.00 94.12 98 LYS A C 1
ATOM 810 O O . LYS A 1 98 ? 13.449 -3.385 -21.720 1.00 94.12 98 LYS A O 1
ATOM 815 N N . CYS A 1 99 ? 11.533 -3.143 -20.568 1.00 92.25 99 CYS A N 1
ATOM 816 C CA . CYS A 1 99 ? 10.667 -3.181 -21.742 1.00 92.25 99 CYS A CA 1
ATOM 817 C C . CYS A 1 99 ? 10.958 -2.027 -22.716 1.00 92.25 99 CYS A C 1
ATOM 819 O O . CYS A 1 99 ? 10.845 -2.219 -23.923 1.00 92.25 99 CYS A O 1
ATOM 821 N N . GLN A 1 100 ? 11.349 -0.852 -22.210 1.00 92.00 100 GLN A N 1
ATOM 822 C CA . GLN A 1 100 ? 11.795 0.271 -23.041 1.00 92.00 100 GLN A CA 1
ATOM 823 C C . GLN A 1 100 ? 13.091 -0.055 -23.789 1.00 92.00 100 GLN A C 1
ATOM 825 O O . GLN A 1 100 ? 13.139 0.127 -24.998 1.00 92.00 100 GLN A O 1
ATOM 830 N N . ILE A 1 101 ? 14.097 -0.618 -23.108 1.00 93.75 101 ILE A N 1
ATOM 831 C CA . ILE A 1 101 ? 15.356 -1.045 -23.746 1.00 93.75 101 ILE A CA 1
ATOM 832 C C . ILE A 1 101 ? 15.092 -2.092 -24.841 1.00 93.75 101 ILE A C 1
ATOM 834 O O . ILE A 1 101 ? 15.649 -2.003 -25.936 1.00 93.75 101 ILE A O 1
ATOM 838 N N . ASP A 1 102 ? 14.221 -3.067 -24.570 1.00 90.38 102 ASP A N 1
ATOM 839 C CA . ASP A 1 102 ? 13.868 -4.114 -25.534 1.00 90.38 102 ASP A CA 1
ATOM 840 C C . ASP A 1 102 ? 13.118 -3.551 -26.755 1.00 90.38 102 ASP A C 1
ATOM 842 O O . ASP A 1 102 ? 13.311 -4.022 -27.882 1.00 90.38 102 ASP A O 1
ATOM 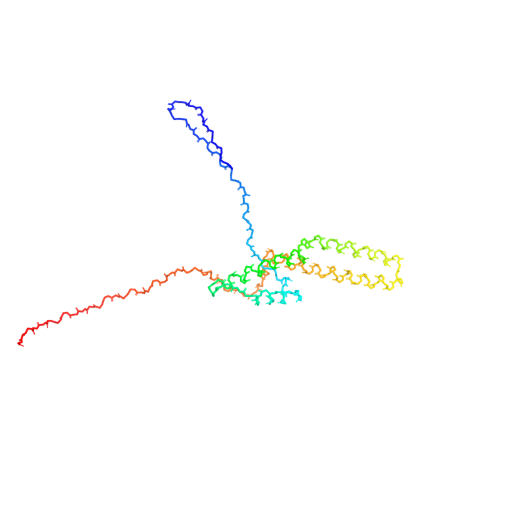846 N N . LEU A 1 103 ? 12.272 -2.536 -26.539 1.00 91.19 103 LEU A N 1
ATOM 847 C CA . LEU A 1 103 ? 11.546 -1.832 -27.595 1.00 91.19 103 LEU A CA 1
ATOM 848 C C . LEU A 1 103 ? 12.478 -0.949 -28.435 1.00 91.19 103 LEU A C 1
ATOM 850 O O . LEU A 1 103 ? 12.363 -0.963 -29.658 1.00 91.19 103 LEU A O 1
ATOM 854 N N . ASP A 1 104 ? 13.425 -0.246 -27.810 1.00 90.75 104 ASP A N 1
ATOM 855 C CA . ASP A 1 104 ? 14.438 0.562 -28.502 1.00 90.75 104 ASP A CA 1
ATOM 856 C C . ASP A 1 104 ? 15.330 -0.310 -29.400 1.00 90.75 104 ASP A C 1
ATOM 858 O O . ASP A 1 104 ? 15.707 0.099 -30.500 1.00 90.75 104 ASP A O 1
ATOM 862 N N . ALA A 1 105 ? 15.621 -1.542 -28.968 1.00 90.75 105 ALA A N 1
ATOM 863 C CA . ALA A 1 105 ? 16.346 -2.521 -29.772 1.00 90.75 105 ALA A CA 1
ATOM 864 C C . ALA A 1 105 ? 15.515 -3.077 -30.947 1.00 90.75 105 ALA A C 1
ATOM 866 O O . ALA A 1 105 ? 16.090 -3.480 -31.958 1.00 90.75 105 ALA A O 1
ATOM 867 N N . ASN A 1 106 ? 14.180 -3.113 -30.835 1.00 87.44 106 ASN A N 1
ATOM 868 C CA . ASN A 1 106 ? 13.273 -3.683 -31.842 1.00 87.44 106 ASN A CA 1
ATOM 869 C C . ASN A 1 106 ? 12.000 -2.828 -32.045 1.00 87.44 106 ASN A C 1
ATOM 871 O O . ASN A 1 106 ? 10.890 -3.273 -31.720 1.00 87.44 106 ASN A O 1
ATOM 875 N N . PRO A 1 107 ? 12.114 -1.628 -32.645 1.00 83.19 107 PRO A N 1
ATOM 876 C CA . PRO A 1 107 ? 11.037 -0.630 -32.666 1.00 83.19 107 PRO A CA 1
ATOM 877 C C . PRO A 1 107 ? 9.812 -1.020 -33.510 1.00 83.19 107 PRO A C 1
ATOM 879 O O . PRO A 1 107 ? 8.737 -0.446 -33.353 1.00 83.19 107 PRO A O 1
ATOM 882 N N . THR A 1 108 ? 9.933 -2.001 -34.408 1.00 88.12 108 THR A N 1
ATOM 883 C CA . THR A 1 108 ? 8.821 -2.473 -35.258 1.00 88.12 108 THR A CA 1
ATOM 884 C C . THR A 1 108 ? 7.942 -3.519 -34.563 1.00 88.12 108 THR A C 1
ATOM 886 O O . THR A 1 108 ? 6.909 -3.926 -35.097 1.00 88.12 108 THR A O 1
ATOM 889 N N . ASN A 1 109 ? 8.325 -3.981 -33.369 1.00 88.88 109 ASN A N 1
ATOM 890 C CA . ASN A 1 109 ? 7.583 -5.008 -32.649 1.00 88.88 109 ASN A CA 1
ATOM 891 C C . ASN A 1 109 ? 6.358 -4.412 -31.932 1.00 88.88 109 ASN A C 1
ATOM 893 O O .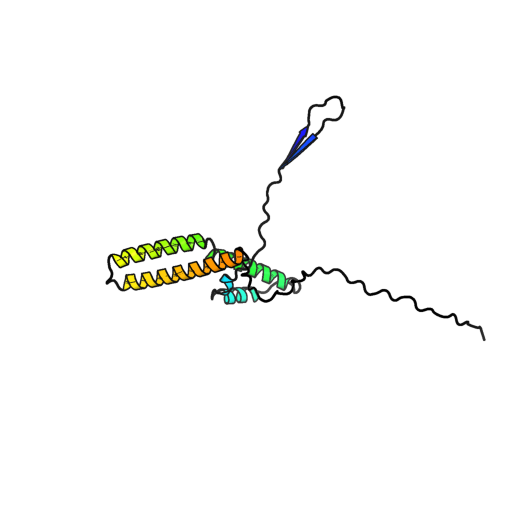 ASN A 1 109 ? 6.442 -3.891 -30.819 1.00 88.88 109 ASN A O 1
ATOM 897 N N . ALA A 1 110 ? 5.187 -4.551 -32.558 1.00 86.31 110 ALA A N 1
ATOM 898 C CA . ALA A 1 110 ? 3.917 -4.074 -32.009 1.00 86.31 110 ALA A CA 1
ATOM 899 C C . ALA A 1 110 ? 3.562 -4.696 -30.640 1.00 86.31 110 ALA A C 1
ATOM 901 O O . ALA A 1 110 ? 2.927 -4.037 -29.813 1.00 86.31 110 ALA A O 1
ATOM 902 N N . GLY A 1 111 ? 3.993 -5.935 -30.372 1.00 91.06 111 GLY A N 1
ATOM 903 C CA . GLY A 1 111 ? 3.763 -6.610 -29.093 1.00 91.06 111 GLY A CA 1
ATOM 904 C C . GLY A 1 111 ? 4.535 -5.963 -27.942 1.00 91.06 111 GLY A C 1
ATOM 905 O O . GLY A 1 111 ? 3.966 -5.735 -26.874 1.00 91.06 111 GLY A O 1
ATOM 906 N N . LEU A 1 112 ? 5.798 -5.591 -28.181 1.00 87.81 112 LEU A N 1
ATOM 907 C CA . LEU A 1 112 ? 6.609 -4.850 -27.207 1.00 87.81 112 LEU A CA 1
ATOM 908 C C . LEU A 1 112 ? 6.030 -3.456 -26.946 1.00 87.81 112 LEU A C 1
ATOM 910 O O . LEU A 1 112 ? 5.949 -3.043 -25.794 1.00 87.81 112 LEU A O 1
ATOM 914 N N . GLY A 1 113 ? 5.537 -2.770 -27.983 1.00 89.69 113 GLY A N 1
ATOM 915 C CA . GLY A 1 113 ? 4.882 -1.467 -27.821 1.00 89.69 113 GLY A CA 1
ATOM 916 C C . GLY A 1 113 ? 3.603 -1.532 -26.976 1.00 89.69 113 GLY A C 1
ATOM 917 O O . GLY A 1 113 ? 3.350 -0.656 -26.150 1.00 89.69 113 GLY A O 1
ATOM 918 N N . MET A 1 114 ? 2.793 -2.584 -27.129 1.00 92.94 114 MET A N 1
ATOM 919 C CA . MET A 1 114 ? 1.626 -2.801 -26.264 1.00 92.94 114 MET A CA 1
ATOM 920 C C . MET A 1 114 ? 2.021 -3.108 -24.816 1.00 92.94 114 MET A C 1
ATOM 922 O O . MET A 1 114 ? 1.396 -2.596 -23.884 1.00 92.94 114 MET A O 1
ATOM 926 N N . GLN A 1 115 ? 3.043 -3.943 -24.628 1.00 93.19 115 GLN A N 1
ATOM 927 C CA . GLN A 1 115 ? 3.529 -4.313 -23.303 1.00 93.19 115 GLN A CA 1
ATOM 928 C C . GLN A 1 115 ? 4.138 -3.111 -22.572 1.00 93.19 115 GLN A C 1
ATOM 930 O O . GLN A 1 115 ? 3.844 -2.910 -21.394 1.00 93.19 115 GLN A O 1
ATOM 935 N N . GLU A 1 116 ? 4.904 -2.272 -23.270 1.00 94.19 116 GLU A N 1
ATOM 936 C CA . GLU A 1 116 ? 5.467 -1.030 -22.734 1.00 94.19 116 GLU A CA 1
ATOM 937 C C . GLU A 1 116 ? 4.356 -0.115 -22.216 1.00 94.19 116 GLU A C 1
ATOM 939 O O . GLU A 1 116 ? 4.389 0.272 -21.049 1.00 94.19 116 GLU A O 1
ATOM 944 N N . ARG A 1 117 ? 3.308 0.123 -23.017 1.00 94.25 117 ARG A N 1
ATOM 945 C CA . ARG A 1 117 ? 2.167 0.962 -22.613 1.00 94.25 117 ARG A CA 1
ATOM 946 C C . ARG A 1 117 ? 1.443 0.409 -21.392 1.00 94.25 117 ARG A C 1
ATOM 948 O O . ARG A 1 117 ? 1.026 1.170 -20.518 1.00 94.25 117 ARG A O 1
ATOM 955 N N . LYS A 1 118 ? 1.286 -0.916 -21.317 1.00 96.06 118 LYS A N 1
ATOM 956 C CA . LYS A 1 118 ? 0.675 -1.588 -20.165 1.00 96.06 118 LYS A CA 1
ATOM 957 C C . LYS A 1 118 ? 1.519 -1.395 -18.903 1.00 96.06 118 LYS A C 1
ATOM 959 O O . LYS A 1 118 ? 0.969 -1.029 -17.865 1.00 96.06 118 LYS A O 1
ATOM 964 N N . LEU A 1 119 ? 2.831 -1.608 -18.994 1.00 95.00 119 LEU A N 1
ATOM 965 C CA . LEU A 1 119 ? 3.761 -1.421 -17.879 1.00 95.00 119 LEU A CA 1
ATOM 966 C C . LEU A 1 119 ? 3.840 0.049 -17.452 1.00 95.00 119 LEU A C 1
ATOM 968 O O . LEU A 1 119 ? 3.803 0.336 -16.257 1.00 95.00 119 LEU A O 1
ATOM 972 N N . ALA A 1 120 ? 3.846 0.983 -18.406 1.00 95.06 120 ALA A N 1
ATOM 973 C CA . ALA A 1 120 ? 3.785 2.417 -18.145 1.00 95.06 120 ALA A CA 1
ATOM 974 C C . ALA A 1 120 ? 2.506 2.784 -17.383 1.00 95.06 120 ALA A C 1
ATOM 976 O O . ALA A 1 120 ? 2.549 3.514 -16.393 1.00 95.06 120 ALA A O 1
ATOM 977 N N . HIS A 1 121 ? 1.354 2.260 -17.810 1.00 95.81 121 HIS A N 1
ATOM 978 C CA . HIS A 1 121 ? 0.086 2.492 -17.125 1.00 95.81 121 HIS A CA 1
ATOM 979 C C . HIS A 1 121 ? 0.111 1.958 -15.686 1.00 95.81 121 HIS A C 1
ATOM 981 O O . HIS A 1 121 ? -0.234 2.687 -14.757 1.00 95.81 121 HIS A O 1
ATOM 987 N N . GLN A 1 122 ? 0.588 0.726 -15.486 1.00 94.19 122 GLN A N 1
ATOM 988 C CA . GLN A 1 122 ? 0.724 0.123 -14.156 1.00 94.19 122 GLN A CA 1
ATOM 989 C C . GLN A 1 122 ? 1.682 0.911 -13.254 1.00 94.19 122 GLN A C 1
ATOM 991 O O . GLN A 1 122 ? 1.380 1.142 -12.083 1.00 94.19 122 GLN A O 1
ATOM 996 N N . TYR A 1 123 ? 2.815 1.364 -13.793 1.00 95.44 123 TYR A N 1
ATOM 997 C CA . TYR A 1 123 ? 3.771 2.194 -13.066 1.00 95.44 123 TYR A CA 1
ATOM 998 C C . TYR A 1 123 ? 3.149 3.527 -12.625 1.00 95.44 123 TYR A C 1
ATOM 1000 O O . TYR A 1 123 ? 3.248 3.894 -11.454 1.00 95.44 123 TYR A O 1
ATOM 1008 N N . ASN A 1 124 ? 2.437 4.213 -13.525 1.00 95.19 124 ASN A N 1
ATOM 1009 C CA . ASN A 1 124 ? 1.746 5.466 -13.208 1.00 95.19 124 ASN A CA 1
ATOM 1010 C C . ASN A 1 124 ? 0.644 5.279 -12.152 1.00 95.19 124 ASN A C 1
ATOM 1012 O O . ASN A 1 124 ? 0.510 6.106 -11.250 1.00 95.19 124 ASN A O 1
ATOM 1016 N N . GLN A 1 125 ? -0.113 4.180 -12.216 1.00 92.19 125 GLN A N 1
ATOM 1017 C CA . GLN A 1 125 ? -1.093 3.841 -11.179 1.00 92.19 125 GLN A CA 1
ATOM 1018 C C . GLN A 1 125 ? -0.425 3.645 -9.810 1.00 92.19 125 GLN A C 1
ATOM 1020 O O . GLN A 1 125 ? -0.893 4.194 -8.814 1.00 92.19 125 GLN A O 1
ATOM 1025 N N . LEU A 1 126 ? 0.692 2.911 -9.752 1.00 92.75 126 LEU A N 1
ATOM 1026 C CA . LEU A 1 126 ? 1.432 2.691 -8.505 1.00 92.75 126 LEU A CA 1
ATOM 1027 C C . LEU A 1 126 ? 2.033 3.985 -7.940 1.00 92.75 126 LEU A C 1
ATOM 1029 O O . LEU A 1 126 ? 2.039 4.159 -6.722 1.00 92.75 126 LEU A O 1
ATOM 1033 N N . LEU A 1 127 ? 2.497 4.897 -8.799 1.00 93.38 127 LEU A N 1
ATOM 1034 C CA . LEU A 1 127 ? 2.947 6.228 -8.381 1.00 93.38 127 LEU A CA 1
ATOM 1035 C C . LEU A 1 127 ? 1.811 7.046 -7.759 1.00 93.38 127 LEU A C 1
ATOM 1037 O O . LEU A 1 127 ? 2.000 7.650 -6.706 1.00 93.38 127 LEU A O 1
ATOM 1041 N N . SER A 1 128 ? 0.625 7.033 -8.372 1.00 92.12 128 SER A N 1
ATOM 1042 C CA . SER A 1 128 ? -0.552 7.725 -7.832 1.00 92.12 128 SER A CA 1
ATOM 1043 C C . SER A 1 128 ? -0.990 7.147 -6.477 1.00 92.12 128 SER A C 1
ATOM 1045 O O . SER A 1 128 ? -1.278 7.894 -5.533 1.00 92.12 128 SER A O 1
ATOM 1047 N N . ASP A 1 129 ? -0.961 5.816 -6.341 1.00 90.75 129 ASP A N 1
ATOM 1048 C CA . ASP A 1 129 ? -1.225 5.122 -5.076 1.00 90.75 129 ASP A CA 1
ATOM 1049 C C . ASP A 1 129 ? -0.187 5.503 -3.995 1.00 90.75 129 ASP A C 1
ATOM 1051 O O . ASP A 1 129 ? -0.542 5.741 -2.833 1.00 90.75 129 ASP A O 1
ATOM 1055 N N . GLU A 1 130 ? 1.098 5.572 -4.362 1.00 93.00 130 GLU A N 1
ATOM 1056 C CA . GLU A 1 130 ? 2.196 5.965 -3.473 1.00 93.00 130 GLU A CA 1
ATOM 1057 C C . GLU A 1 130 ? 2.059 7.417 -3.000 1.00 93.00 130 GLU A C 1
ATOM 1059 O O . GLU A 1 130 ? 2.144 7.694 -1.795 1.00 93.00 130 GLU A O 1
ATOM 1064 N N . GLU A 1 131 ? 1.797 8.338 -3.924 1.00 91.62 131 GLU A N 1
ATOM 1065 C CA . GLU A 1 131 ? 1.569 9.746 -3.617 1.00 91.62 131 GLU A CA 1
ATOM 1066 C C . GLU A 1 131 ? 0.404 9.898 -2.633 1.00 91.62 131 GLU A C 1
ATOM 1068 O O . GLU A 1 131 ? 0.544 10.535 -1.583 1.00 91.62 131 GLU A O 1
ATOM 1073 N N . SER A 1 132 ? -0.726 9.246 -2.913 1.00 89.38 132 SER A N 1
ATOM 1074 C CA . SER A 1 132 ? -1.910 9.265 -2.050 1.00 89.38 132 SER A CA 1
ATOM 1075 C C . SER A 1 132 ? -1.616 8.704 -0.656 1.00 89.38 132 SER A C 1
ATOM 1077 O O . SER A 1 132 ? -2.022 9.292 0.360 1.00 89.38 132 SER A O 1
ATOM 1079 N N . TYR A 1 133 ? -0.850 7.611 -0.580 1.00 89.56 133 TYR A N 1
ATOM 1080 C CA . TYR A 1 133 ? -0.395 7.028 0.681 1.00 89.56 133 TYR A CA 1
ATOM 1081 C C . TYR A 1 133 ? 0.436 8.024 1.502 1.00 89.56 133 TYR A C 1
ATOM 1083 O O . TYR A 1 133 ? 0.141 8.264 2.683 1.00 89.56 133 TYR A O 1
ATOM 1091 N N . PHE A 1 134 ? 1.456 8.638 0.897 1.00 90.00 134 PHE A N 1
ATOM 1092 C CA . PHE A 1 134 ? 2.331 9.567 1.607 1.00 90.00 134 PHE A CA 1
ATOM 1093 C C . PHE A 1 134 ? 1.649 10.889 1.933 1.00 90.00 134 PHE A C 1
ATOM 1095 O O . PHE A 1 134 ? 1.849 11.395 3.038 1.00 90.00 134 PHE A O 1
ATOM 1102 N N . ARG A 1 135 ? 0.772 11.399 1.064 1.00 89.19 135 ARG A N 1
ATOM 1103 C CA . ARG A 1 135 ? -0.060 12.582 1.323 1.00 89.19 135 ARG A CA 1
ATOM 1104 C C . ARG A 1 135 ? -0.910 12.402 2.579 1.00 89.19 135 ARG A C 1
ATOM 1106 O O . ARG A 1 135 ? -0.953 13.271 3.453 1.00 89.19 135 ARG A O 1
ATOM 1113 N N . GLN A 1 136 ? -1.554 11.246 2.726 1.00 88.12 136 GLN A N 1
ATOM 1114 C CA . GLN A 1 136 ? -2.355 10.962 3.917 1.00 88.12 136 GLN A CA 1
ATOM 1115 C C . GLN A 1 136 ? -1.492 10.728 5.171 1.00 88.12 136 GLN A C 1
ATOM 1117 O O . GLN A 1 136 ? -1.920 10.997 6.308 1.00 88.12 136 GLN A O 1
ATOM 1122 N N . LYS A 1 137 ? -0.277 10.199 4.994 1.00 85.50 137 LYS A N 1
ATOM 1123 C CA . LYS A 1 137 ? 0.677 9.933 6.078 1.00 85.50 137 LYS A CA 1
ATOM 1124 C C . LYS A 1 137 ? 1.319 11.212 6.616 1.00 85.50 137 LYS A C 1
ATOM 1126 O O . LYS A 1 137 ? 1.394 11.358 7.835 1.00 85.50 137 LYS A O 1
ATOM 1131 N N . SER A 1 138 ? 1.701 12.133 5.737 1.00 84.81 138 SER A N 1
ATOM 1132 C CA . SER A 1 138 ? 2.348 13.408 6.066 1.00 84.81 138 SER A CA 1
ATOM 1133 C C . SER A 1 138 ? 1.398 14.429 6.697 1.00 84.81 138 SER A C 1
ATOM 1135 O O . SER A 1 138 ? 1.859 15.370 7.334 1.00 84.81 138 SER A O 1
ATOM 1137 N N . ARG A 1 139 ? 0.072 14.230 6.582 1.00 76.75 139 ARG A N 1
ATOM 1138 C CA . ARG A 1 139 ? -0.965 15.163 7.072 1.00 76.75 139 ARG A CA 1
ATOM 1139 C C . ARG A 1 139 ? -0.808 16.573 6.486 1.00 76.75 139 ARG A C 1
ATOM 1141 O O . ARG A 1 139 ? -1.239 17.530 7.127 1.00 76.75 139 ARG A O 1
ATOM 1148 N N . ILE A 1 140 ? -0.213 16.702 5.295 1.00 67.56 140 ILE A N 1
ATOM 1149 C CA . ILE A 1 140 ? -0.059 17.991 4.615 1.00 67.56 140 ILE A CA 1
ATOM 1150 C C . ILE A 1 140 ? -1.458 18.531 4.309 1.00 67.56 140 ILE A C 1
ATOM 1152 O O . ILE A 1 140 ? -2.147 18.062 3.402 1.00 67.56 140 ILE A O 1
ATOM 1156 N N . GLN A 1 141 ? -1.890 19.510 5.099 1.00 58.47 141 GLN A N 1
ATOM 1157 C CA . GLN A 1 141 ? -2.932 20.434 4.694 1.00 58.47 141 GLN A CA 1
ATOM 1158 C C . GLN A 1 141 ? -2.224 21.547 3.943 1.00 58.47 141 GLN A C 1
ATOM 1160 O O . GLN A 1 141 ? -1.494 22.333 4.540 1.00 58.47 141 GLN A O 1
ATOM 1165 N N . TRP A 1 142 ? -2.389 21.576 2.624 1.00 60.25 142 TRP A N 1
ATOM 1166 C CA . TRP A 1 142 ? -2.044 22.771 1.874 1.00 60.25 142 TRP A CA 1
ATOM 1167 C C . TRP A 1 142 ? -2.863 23.917 2.463 1.00 60.25 142 TRP A C 1
ATOM 1169 O O . TRP A 1 142 ? -4.093 23.866 2.473 1.00 60.25 142 TRP A O 1
ATOM 1179 N N . TYR A 1 143 ? -2.170 24.906 3.024 1.00 44.25 143 TYR A N 1
ATOM 1180 C CA . TYR A 1 143 ? -2.771 26.153 3.460 1.00 44.25 143 TYR A CA 1
ATOM 1181 C C . TYR A 1 143 ? -3.371 26.836 2.230 1.00 44.25 143 TYR A C 1
ATOM 1183 O O . TYR A 1 143 ? -2.693 27.584 1.532 1.00 44.25 143 TYR A O 1
ATOM 1191 N N . HIS A 1 144 ? -4.658 26.608 1.969 1.00 44.34 144 HIS A N 1
ATOM 1192 C CA . HIS A 1 144 ? -5.456 27.582 1.241 1.00 44.34 144 HIS A CA 1
A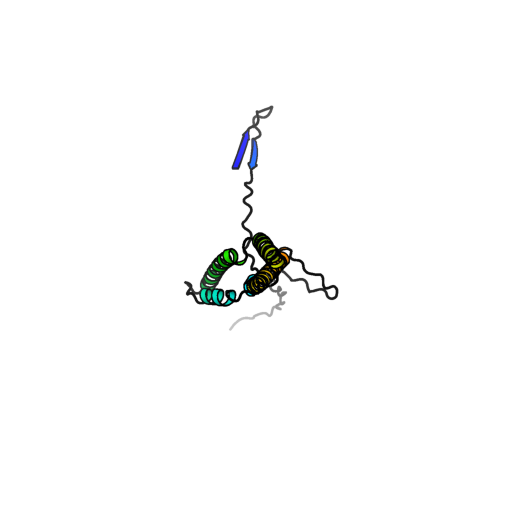TOM 1193 C C . HIS A 1 144 ? -5.608 28.796 2.170 1.00 44.34 144 HIS A C 1
ATOM 1195 O O . HIS A 1 144 ? -6.579 28.935 2.910 1.00 44.34 144 HIS A O 1
ATOM 1201 N N . HIS A 1 145 ? -4.600 29.668 2.168 1.00 47.16 145 HIS A N 1
ATOM 1202 C CA . HIS A 1 145 ? -4.808 31.092 2.416 1.00 47.16 145 HIS A CA 1
ATOM 1203 C C . HIS A 1 145 ? -5.878 31.492 1.378 1.00 47.16 145 HIS A C 1
ATOM 1205 O O . HIS A 1 145 ? -5.647 31.324 0.182 1.00 47.16 145 HIS A O 1
ATOM 1211 N N . HIS A 1 146 ? -7.158 31.631 1.737 1.00 46.69 146 HIS A N 1
ATOM 1212 C CA . HIS A 1 146 ? -7.780 32.877 2.188 1.00 46.69 146 HIS A CA 1
ATOM 1213 C C . HIS A 1 146 ? -9.146 32.650 2.884 1.00 46.69 146 HIS A C 1
ATOM 1215 O O . HIS A 1 146 ? -10.087 33.396 2.646 1.00 46.69 146 HIS A O 1
ATOM 1221 N N . SER A 1 147 ? -9.306 31.654 3.759 1.00 43.59 147 SER A N 1
ATOM 1222 C CA . SER A 1 147 ? -10.415 31.685 4.737 1.00 43.59 147 SER A CA 1
ATOM 1223 C C . SER A 1 147 ? -10.219 30.627 5.815 1.00 43.59 147 SER A C 1
ATOM 1225 O O . SER A 1 147 ? -10.247 29.430 5.537 1.00 43.59 147 SER A O 1
ATOM 1227 N N . ALA A 1 148 ? -9.998 31.080 7.047 1.00 45.62 148 ALA A N 1
ATOM 1228 C CA . ALA A 1 148 ? -9.773 30.242 8.217 1.00 45.62 148 ALA A CA 1
ATOM 1229 C C . ALA A 1 148 ? -10.928 29.241 8.445 1.00 45.62 148 ALA A C 1
ATOM 1231 O O . ALA A 1 148 ? -12.079 29.667 8.554 1.00 45.62 148 ALA A O 1
ATOM 1232 N N . PRO A 1 149 ? -10.663 27.927 8.573 1.00 48.78 149 PRO A N 1
ATOM 1233 C CA . PRO A 1 149 ? -11.686 26.983 9.000 1.00 48.78 149 PRO A CA 1
ATOM 1234 C C . PRO A 1 149 ? -11.888 27.087 10.523 1.00 48.78 149 PRO A C 1
ATOM 1236 O O . PRO A 1 149 ? -10.905 27.211 11.263 1.00 48.78 149 PRO A O 1
ATOM 1239 N N . PRO A 1 150 ? -13.136 27.027 11.026 1.00 47.38 150 PRO A N 1
ATOM 1240 C CA . PRO A 1 150 ? -13.393 27.131 12.453 1.00 47.38 150 PRO A CA 1
ATOM 1241 C C . PRO A 1 150 ? -12.738 25.964 13.194 1.00 47.38 150 PRO A C 1
ATOM 1243 O O . PRO A 1 150 ? -12.791 24.807 12.768 1.00 47.38 150 PRO A O 1
ATOM 1246 N N . ALA A 1 151 ? -12.114 26.300 14.323 1.00 42.50 151 ALA A N 1
ATOM 1247 C CA . ALA A 1 151 ? -11.506 25.360 15.245 1.00 42.50 151 ALA A CA 1
ATOM 1248 C C . ALA A 1 151 ? -12.469 24.202 15.535 1.00 42.50 151 ALA A C 1
ATOM 1250 O O . ALA A 1 151 ? -13.579 24.386 16.038 1.00 42.50 151 ALA A O 1
ATOM 1251 N N . ARG A 1 152 ? -12.025 22.984 15.223 1.00 43.25 152 ARG A N 1
ATOM 1252 C CA . ARG A 1 152 ? -12.740 21.761 15.568 1.00 43.25 152 ARG A CA 1
ATOM 1253 C C . ARG A 1 152 ? -12.701 21.622 17.089 1.00 43.25 152 ARG A C 1
ATOM 1255 O O . ARG A 1 152 ? -11.683 21.207 17.642 1.00 43.25 152 ARG A O 1
ATOM 1262 N N . GLN A 1 153 ? -13.786 21.997 17.766 1.00 41.31 153 GLN A N 1
ATOM 1263 C CA . GLN A 1 153 ? -13.948 21.708 19.187 1.00 41.31 153 GLN A CA 1
ATOM 1264 C C . GLN A 1 153 ? -13.940 20.187 19.360 1.00 41.31 153 GLN A C 1
ATOM 1266 O O . GLN A 1 153 ? -14.844 19.477 18.917 1.00 41.31 153 GLN A O 1
ATOM 1271 N N . ASN A 1 154 ? -12.865 19.681 19.961 1.00 34.44 154 ASN A N 1
ATOM 1272 C CA . ASN A 1 154 ? -12.819 18.326 20.477 1.00 34.44 154 ASN A CA 1
ATOM 1273 C C . ASN A 1 154 ? -13.953 18.163 21.490 1.00 34.44 154 ASN A C 1
ATOM 1275 O O . ASN A 1 154 ? -14.104 18.977 22.399 1.00 34.44 154 ASN A O 1
ATOM 1279 N N . GLY A 1 155 ? -14.733 17.096 21.322 1.00 45.41 155 GLY A N 1
ATOM 1280 C CA . GLY A 1 155 ? -15.757 16.682 22.266 1.00 45.41 155 GLY A CA 1
ATOM 1281 C C . GLY A 1 155 ? -15.139 16.305 23.607 1.00 45.41 155 GLY A C 1
ATOM 1282 O O . GLY A 1 155 ? -14.850 15.139 23.859 1.00 45.41 155 GLY A O 1
ATOM 1283 N N . SER A 1 156 ? -14.986 17.295 24.475 1.00 38.19 156 SER A N 1
ATOM 1284 C CA . SER A 1 156 ? -14.885 17.107 25.913 1.00 38.19 156 SER A CA 1
ATOM 1285 C C . SER A 1 156 ? -16.296 17.243 26.467 1.00 38.19 156 SER A C 1
ATOM 1287 O O . SER A 1 156 ? -16.798 18.349 26.655 1.00 38.19 156 SER A O 1
ATOM 1289 N N . ARG A 1 157 ? -16.957 16.105 26.715 1.00 50.88 157 ARG A N 1
ATOM 1290 C CA . ARG A 1 157 ? -18.083 16.054 27.653 1.00 50.88 157 ARG A CA 1
ATOM 1291 C C . ARG A 1 157 ? -17.572 16.559 29.001 1.00 50.88 157 ARG A C 1
ATOM 1293 O O . ARG A 1 157 ? -16.982 15.798 29.760 1.00 50.88 157 ARG A O 1
ATOM 1300 N N . LEU A 1 158 ? -17.807 17.828 29.295 1.00 41.84 158 LEU A N 1
ATOM 1301 C CA . LEU A 1 158 ? -17.853 18.326 30.658 1.00 41.84 158 LEU A CA 1
ATOM 1302 C C . LEU A 1 158 ? -19.314 18.637 30.933 1.00 41.84 158 LEU A C 1
ATOM 1304 O O . LEU A 1 158 ? -19.918 19.483 30.283 1.00 41.84 158 LEU A O 1
ATOM 1308 N N . PHE A 1 159 ? -19.883 17.861 31.849 1.00 40.94 159 PHE A N 1
ATOM 1309 C CA . PHE A 1 159 ? -21.205 18.060 32.417 1.00 40.94 159 PHE A CA 1
ATOM 1310 C C . PHE A 1 159 ? -21.439 19.546 32.721 1.00 40.94 159 PHE A C 1
ATOM 1312 O O . PHE A 1 159 ? -20.892 20.082 33.686 1.00 40.94 159 PHE A O 1
ATOM 1319 N N . SER A 1 160 ? -22.278 20.210 31.927 1.00 37.06 160 SER A N 1
ATOM 1320 C CA . SER A 1 160 ? -22.901 21.460 32.340 1.00 37.06 160 SER A CA 1
ATOM 1321 C C . SER A 1 160 ? -23.921 21.111 33.422 1.00 37.06 160 SER A C 1
ATOM 1323 O O . SER A 1 160 ? -24.971 20.531 33.138 1.00 37.06 160 SER A O 1
ATOM 1325 N N . LYS A 1 161 ? -23.587 21.409 34.681 1.00 45.69 161 LYS A N 1
ATOM 1326 C CA . LYS A 1 161 ? -24.557 21.416 35.782 1.00 45.69 161 LYS A CA 1
ATOM 1327 C C . LYS A 1 161 ? -25.729 22.334 35.397 1.00 45.69 161 LYS A C 1
ATOM 1329 O O . LYS A 1 161 ? -25.465 23.423 34.884 1.00 45.69 161 LYS A O 1
ATOM 1334 N N . PRO A 1 162 ? -26.993 21.954 35.647 1.00 45.59 162 PRO A N 1
ATOM 1335 C CA . PRO A 1 162 ? -28.099 22.885 35.477 1.00 45.59 162 PRO A CA 1
ATOM 1336 C C . PRO A 1 162 ? -27.976 24.049 36.481 1.00 45.59 162 PRO A C 1
ATOM 1338 O O . PRO A 1 162 ? -27.423 23.866 37.574 1.00 45.59 162 PRO A O 1
ATOM 1341 N N . PRO A 1 163 ? -28.449 25.254 36.119 1.00 38.88 163 PRO A N 1
ATOM 1342 C CA . PRO A 1 163 ? -28.331 26.441 36.956 1.00 38.88 163 PRO A CA 1
ATOM 1343 C C . PRO A 1 163 ? -29.131 26.289 38.256 1.00 38.88 163 PRO A C 1
ATOM 1345 O O . PRO A 1 163 ? -30.278 25.845 38.256 1.00 38.88 163 PRO A O 1
ATOM 1348 N N . LYS A 1 164 ? -28.507 26.680 39.374 1.00 46.94 164 LYS A N 1
ATOM 1349 C CA . LYS A 1 164 ? -29.151 26.804 40.687 1.00 46.94 164 LYS A CA 1
ATOM 1350 C C . LYS A 1 164 ? -30.265 27.850 40.598 1.00 46.94 164 LYS A C 1
ATOM 1352 O O . LYS A 1 164 ? -29.980 29.012 40.321 1.00 46.94 164 LYS A O 1
ATOM 1357 N N . GLN A 1 165 ? -31.507 27.459 40.871 1.00 49.28 165 GLN A N 1
ATOM 1358 C CA . GLN A 1 165 ? -32.564 28.421 41.175 1.00 49.28 165 GLN A CA 1
ATOM 1359 C C . GLN A 1 165 ? -32.261 29.064 42.537 1.00 49.28 165 GLN A C 1
ATOM 1361 O O . GLN A 1 165 ? -32.014 28.367 43.521 1.00 49.28 165 GLN A O 1
ATOM 1366 N N . ALA A 1 166 ? -32.219 30.396 42.564 1.00 44.44 166 ALA A N 1
ATOM 1367 C CA . ALA A 1 166 ? -32.133 31.191 43.784 1.00 44.44 166 ALA A CA 1
ATOM 1368 C C . ALA A 1 166 ? -33.494 31.175 44.520 1.00 44.44 166 ALA A C 1
ATOM 1370 O O . ALA A 1 166 ? -34.528 30.967 43.880 1.00 44.44 166 ALA A O 1
ATOM 1371 N N . PRO A 1 167 ? -33.511 31.346 45.852 1.00 41.03 167 PRO A N 1
ATOM 1372 C CA . PRO A 1 167 ? -34.643 30.955 46.684 1.00 41.03 167 PRO A CA 1
ATOM 1373 C C . PRO A 1 167 ? -35.840 31.897 46.522 1.00 41.03 167 PRO A C 1
ATOM 1375 O O . PRO A 1 167 ? -35.711 33.116 46.637 1.00 41.03 167 PRO A O 1
ATOM 1378 N N . GLN A 1 168 ? -37.024 31.315 46.314 1.00 44.25 168 GLN A N 1
ATOM 1379 C CA . GLN A 1 168 ? -38.292 32.020 46.471 1.00 44.25 168 GLN A CA 1
ATOM 1380 C C . GLN A 1 168 ? -38.496 32.331 47.957 1.00 44.25 168 GLN A C 1
ATOM 1382 O O . GLN A 1 168 ? -38.547 31.427 48.791 1.00 44.25 168 GLN A O 1
ATOM 1387 N N . GLN A 1 169 ? -38.615 33.617 48.284 1.00 45.53 169 GLN A N 1
ATOM 1388 C CA . GLN A 1 169 ? -39.107 34.064 49.581 1.00 45.53 169 GLN A CA 1
ATOM 1389 C C . GLN A 1 169 ? -40.571 33.635 49.712 1.00 45.53 169 GLN A C 1
ATOM 1391 O O . GLN A 1 169 ? -41.456 34.228 49.096 1.00 45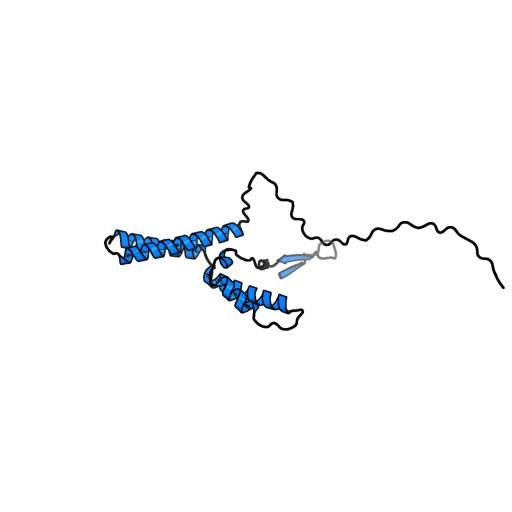.53 169 GLN A O 1
ATOM 1396 N N . GLN A 1 170 ? -40.836 32.603 50.509 1.00 49.12 170 GLN A N 1
ATOM 1397 C CA . GLN A 1 170 ? -42.186 32.330 50.981 1.00 49.12 170 GLN A CA 1
ATOM 1398 C C . GLN A 1 170 ? -42.456 33.243 52.175 1.00 49.12 170 GLN A C 1
ATOM 1400 O O . GLN A 1 170 ? -41.895 33.078 53.257 1.00 49.12 170 GLN A O 1
ATOM 1405 N N . GLN A 1 171 ? -43.296 34.248 51.938 1.00 45.00 171 GLN A N 1
ATOM 1406 C CA . GLN A 1 171 ? -43.911 35.044 52.988 1.00 45.00 171 GLN A CA 1
ATOM 1407 C C . GLN A 1 171 ? -44.792 34.131 53.845 1.00 45.00 171 GLN A C 1
ATOM 1409 O O . GLN A 1 171 ? -45.684 33.451 53.337 1.00 45.00 171 GLN A O 1
ATOM 1414 N N . ALA A 1 172 ? -44.532 34.137 55.149 1.00 49.19 172 ALA A N 1
ATOM 1415 C CA . ALA A 1 172 ? -45.368 33.500 56.148 1.00 49.19 172 ALA A CA 1
ATOM 1416 C C . ALA A 1 172 ? -46.790 34.081 56.093 1.00 49.19 172 ALA A C 1
ATOM 1418 O O . ALA A 1 172 ? -46.987 35.282 56.285 1.00 49.19 172 ALA A O 1
ATOM 1419 N N . LYS A 1 173 ? -47.785 33.220 55.868 1.00 52.91 173 LYS A N 1
ATOM 1420 C CA . LYS A 1 173 ? -49.178 33.494 56.223 1.00 52.91 173 LYS A CA 1
ATOM 1421 C C . LYS A 1 173 ? -49.682 32.382 57.137 1.00 52.91 173 LYS A C 1
ATOM 1423 O O . LYS A 1 173 ? -49.871 31.241 56.737 1.00 52.91 173 LYS A O 1
ATOM 1428 N N . SER A 1 174 ? -49.795 32.797 58.389 1.00 52.16 174 SER A N 1
ATOM 1429 C CA . SER A 1 174 ? -50.502 32.239 59.535 1.00 52.16 174 SER A CA 1
ATOM 1430 C C . SER A 1 174 ? -51.707 31.341 59.230 1.00 52.16 174 SER A C 1
ATOM 1432 O O . SER A 1 174 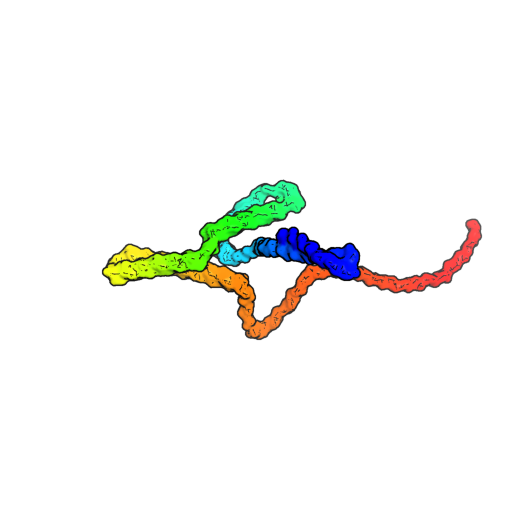? -52.654 31.759 58.565 1.00 52.16 174 SER A O 1
ATOM 1434 N N . THR A 1 175 ? -51.719 30.167 59.860 1.00 60.91 175 THR A N 1
ATOM 1435 C CA . THR A 1 175 ? -52.932 29.465 60.308 1.00 60.91 175 THR A CA 1
ATOM 1436 C C . THR A 1 175 ? -53.641 30.256 61.412 1.00 60.91 175 THR A C 1
ATOM 1438 O O . THR A 1 175 ? -52.976 30.889 62.234 1.00 60.91 175 THR A O 1
ATOM 1441 N N . PRO A 1 176 ? -54.973 30.147 61.494 1.00 55.56 176 PRO A N 1
ATOM 1442 C CA . PRO A 1 176 ? -55.578 29.579 62.702 1.00 55.56 176 PRO A CA 1
ATOM 1443 C C . PRO A 1 176 ? -56.627 28.514 62.325 1.00 55.56 176 PRO A C 1
ATOM 1445 O O . PRO A 1 176 ? -57.332 28.643 61.333 1.00 55.56 176 PRO A O 1
ATOM 1448 N N . LEU A 1 177 ? -56.552 27.319 62.906 1.00 46.66 177 LEU A N 1
ATOM 1449 C CA . LEU A 1 177 ? -57.164 26.896 64.174 1.00 46.66 177 LEU A CA 1
ATOM 1450 C C . LEU A 1 177 ? -58.697 26.717 64.097 1.00 46.66 177 LEU A C 1
ATOM 1452 O O . LEU A 1 177 ? -59.443 27.685 64.095 1.00 46.66 177 LEU A O 1
ATOM 1456 N N . SER A 1 178 ? -59.080 25.435 64.105 1.00 51.22 178 SER A N 1
ATOM 1457 C CA . SER A 1 178 ? -60.276 24.796 64.681 1.00 51.22 178 SER A CA 1
ATOM 1458 C C . SER A 1 178 ? -61.684 25.319 64.382 1.00 51.22 178 SER A C 1
ATOM 1460 O O . SER A 1 178 ? -62.076 26.401 64.813 1.00 51.22 178 SER A O 1
ATOM 1462 N N . SER A 1 179 ? -62.530 24.411 63.890 1.00 53.88 179 SER A N 1
ATOM 1463 C CA . SER A 1 179 ? -63.594 23.769 64.690 1.00 53.88 179 SER A CA 1
ATOM 1464 C C . SER A 1 179 ? -63.974 22.431 64.069 1.00 53.88 179 SER A C 1
ATOM 1466 O O . SER A 1 179 ? -63.914 22.340 62.823 1.00 53.88 179 SER A O 1
#

Organism: NCBI:txid889485

Secondary structure (DSSP, 8-state):
-EEEEEPPP-SSSS--EEEEE-----PPPPPP---HHHHTSTTHHHHHHHHHHS--SSTTTHHHHHHHHHHHHHHHHHHHHTTTHHHHHHHHHHHHHHHHHHHHH-TT-HHHHHHHHHHHHHHHHHHHHHHHHHHHHHT-----TT-PPPP---------PPPPPPPP-----------

Radius of gyration: 33.67 Å; chains: 1; bounding box: 93×47×100 Å